Protein AF-A0A853Q2Q0-F1 (afdb_monomer_lite)

Sequence (101 aa):
MPYFLCDQYQNDKFYYIMLVFGLKHSKNLFYRKEDGKSFFFEKTTEDIHFEPLAFNEDFLTCIVFNEDFPNYEKVLPPEEYKKLEERLEDDNPCLIKFYFK

Radius of gyration: 14.56 Å; chains: 1; bounding box: 38×24×38 Å

Foldseek 3Di:
DQWDWDDWDDDPFKTWTWIGGPVPAIWIWIAGPVVRDIDIGRAPPLRDGFAFDDDDDWWTKGWDDLVCLVSCCVPDDPVVSVVSVPDDPPDDTDIDTDTDD

pLDDT: mean 92.66, std 4.6, range [61.72, 97.25]

Organism: Bacteroides fragilis (NCBI:txid817)

Secondary structure (DSSP, 8-state):
--EEEEEEEE-SSEEEEEEEETTTEEEEEEEETTTTEEEEESS-TT-PPPEEEEE-SSEEEEEE-GGGGGGGTTTS-HHHHHHHHT--TTSPPEEEEEE--

Structure (mmCIF, N/CA/C/O backbone):
data_AF-A0A853Q2Q0-F1
#
_entry.id   AF-A0A853Q2Q0-F1
#
loop_
_atom_site.group_PDB
_atom_site.id
_atom_site.type_symbol
_atom_site.labe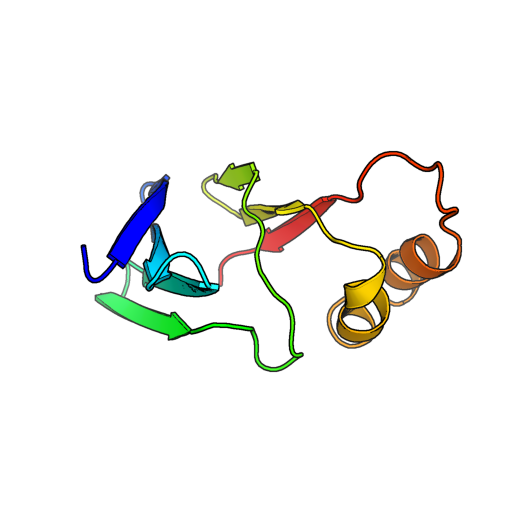l_atom_id
_atom_site.label_alt_id
_atom_site.label_comp_id
_atom_site.label_asym_id
_atom_site.label_entity_id
_atom_site.label_seq_id
_atom_site.pdbx_PDB_ins_code
_atom_site.Cartn_x
_atom_site.Cartn_y
_atom_site.Cartn_z
_atom_site.occupancy
_atom_site.B_iso_or_equiv
_atom_site.auth_seq_id
_atom_site.auth_comp_id
_atom_site.auth_asym_id
_atom_site.auth_atom_id
_atom_site.pdbx_PDB_model_num
ATOM 1 N N . MET A 1 1 ? -19.546 13.791 -11.330 1.00 61.72 1 MET A N 1
ATOM 2 C CA . MET A 1 1 ? -19.380 13.059 -10.058 1.00 61.72 1 MET A CA 1
ATOM 3 C C . MET A 1 1 ? -18.081 13.540 -9.422 1.00 61.72 1 MET A C 1
ATOM 5 O O . MET A 1 1 ? -17.081 13.514 -10.128 1.00 61.72 1 MET A O 1
ATOM 9 N N . PRO A 1 2 ? -18.085 14.083 -8.193 1.00 83.06 2 PRO A N 1
ATOM 10 C CA . PRO A 1 2 ? -16.893 14.713 -7.611 1.00 83.06 2 PRO A CA 1
ATOM 11 C C . PRO A 1 2 ? -15.777 13.702 -7.289 1.00 83.06 2 PRO A C 1
ATOM 13 O O . PRO A 1 2 ? -14.603 14.043 -7.397 1.00 83.06 2 PRO A O 1
ATOM 16 N N . TYR A 1 3 ? -16.140 12.457 -6.971 1.00 87.19 3 TYR A N 1
ATOM 17 C CA . TYR A 1 3 ? -15.233 11.324 -6.791 1.00 87.19 3 TYR A CA 1
ATOM 18 C C . TYR A 1 3 ? -15.982 9.995 -6.965 1.00 87.19 3 TYR A C 1
ATOM 20 O O . TYR A 1 3 ? -17.217 9.991 -6.968 1.00 87.19 3 TYR A O 1
ATOM 28 N N . PHE A 1 4 ? -15.251 8.886 -7.086 1.00 90.81 4 PHE A N 1
ATOM 29 C CA . PHE A 1 4 ? -15.775 7.523 -6.947 1.00 90.81 4 PHE A CA 1
ATOM 30 C C . PHE A 1 4 ? -14.907 6.666 -6.033 1.00 90.81 4 PHE A C 1
ATOM 32 O O . PHE A 1 4 ? -13.732 6.951 -5.814 1.00 90.81 4 PHE A O 1
ATOM 39 N N . LEU A 1 5 ? -15.531 5.618 -5.506 1.00 92.69 5 LEU A N 1
ATOM 40 C CA . LEU A 1 5 ? -14.912 4.561 -4.720 1.00 92.69 5 LEU A CA 1
ATOM 41 C C . LEU A 1 5 ? -14.365 3.520 -5.713 1.00 92.69 5 LEU A C 1
ATOM 4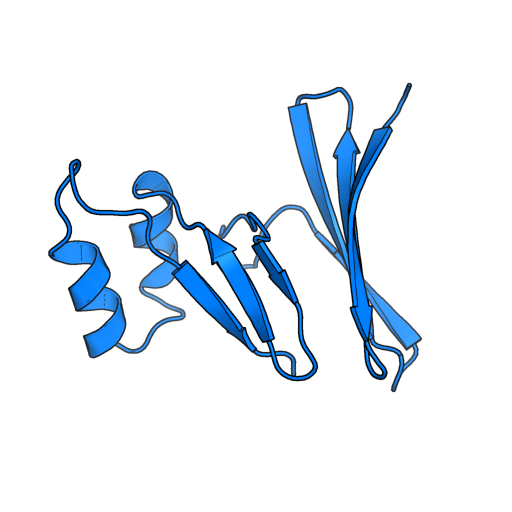3 O O . LEU A 1 5 ? -15.146 3.015 -6.521 1.00 92.69 5 LEU A O 1
ATOM 47 N N . CYS A 1 6 ? -13.061 3.242 -5.695 1.00 90.56 6 CYS A N 1
ATOM 48 C CA . CYS A 1 6 ? -12.431 2.232 -6.552 1.00 90.56 6 CYS A CA 1
ATOM 49 C C . CYS A 1 6 ? -12.206 0.952 -5.740 1.00 90.56 6 CYS A C 1
ATOM 51 O O . CYS A 1 6 ? -13.164 0.249 -5.412 1.00 90.56 6 CYS A O 1
ATOM 53 N N . ASP A 1 7 ? -10.963 0.691 -5.354 1.00 91.25 7 ASP A N 1
ATOM 54 C CA . ASP A 1 7 ? -10.587 -0.444 -4.532 1.00 91.25 7 ASP A CA 1
ATOM 55 C C . ASP A 1 7 ? -11.087 -0.286 -3.104 1.00 91.25 7 ASP A C 1
ATOM 57 O O . ASP A 1 7 ? -10.884 0.744 -2.459 1.00 91.25 7 ASP A O 1
ATOM 61 N N . GLN A 1 8 ? -11.769 -1.321 -2.624 1.00 95.19 8 GLN A N 1
ATOM 62 C CA . GLN A 1 8 ? -12.415 -1.358 -1.321 1.00 95.19 8 GLN A CA 1
ATOM 63 C C . GLN A 1 8 ? -12.080 -2.676 -0.642 1.00 95.19 8 GLN A C 1
ATOM 65 O O . GLN A 1 8 ? -12.467 -3.742 -1.121 1.00 95.19 8 GLN A O 1
ATOM 70 N N . TYR A 1 9 ? -11.403 -2.592 0.499 1.00 95.00 9 TYR A N 1
ATOM 71 C CA . TYR A 1 9 ? -11.029 -3.758 1.285 1.00 95.00 9 TYR A CA 1
ATOM 72 C C . TYR A 1 9 ? -11.398 -3.575 2.751 1.00 95.00 9 TYR A C 1
ATOM 74 O O . TYR A 1 9 ? -11.386 -2.471 3.299 1.00 95.00 9 TYR A O 1
ATOM 82 N N . GLN A 1 10 ? -11.725 -4.686 3.400 1.00 95.12 10 GLN A N 1
ATOM 83 C CA . GLN A 1 10 ? -11.971 -4.722 4.831 1.00 95.12 10 GLN A CA 1
ATOM 84 C C . GLN A 1 10 ? -11.551 -6.062 5.411 1.00 95.12 10 GLN A C 1
ATOM 86 O O . GLN A 1 10 ? -11.641 -7.089 4.739 1.00 95.12 10 GLN A O 1
ATOM 91 N N . ASN A 1 11 ? -11.133 -6.036 6.667 1.00 93.88 11 ASN A N 1
ATOM 92 C CA . ASN A 1 11 ? -10.825 -7.222 7.456 1.00 93.88 11 ASN A CA 1
ATOM 93 C C . ASN A 1 11 ? -11.237 -6.965 8.922 1.00 93.88 11 ASN A C 1
ATOM 95 O O . ASN A 1 11 ? -11.880 -5.944 9.195 1.00 93.88 11 ASN A O 1
ATOM 99 N N . ASP A 1 12 ? -10.891 -7.824 9.879 1.00 94.50 12 ASP A N 1
ATOM 100 C CA . ASP A 1 12 ? -11.324 -7.630 11.276 1.00 94.50 12 ASP A CA 1
ATOM 101 C C . ASP A 1 12 ? -10.685 -6.409 11.964 1.00 94.50 12 ASP A C 1
ATOM 103 O O . ASP A 1 12 ? -11.232 -5.885 12.938 1.00 94.50 12 ASP A O 1
ATOM 107 N N . LYS A 1 13 ? -9.576 -5.894 11.424 1.00 94.88 13 LYS A N 1
ATOM 108 C CA . LYS A 1 13 ? -8.749 -4.827 12.012 1.00 94.88 13 LYS A CA 1
ATOM 109 C C . LYS A 1 13 ? -8.803 -3.489 11.264 1.00 94.88 13 LYS A C 1
ATOM 111 O O . LYS A 1 13 ? -8.563 -2.445 11.872 1.00 94.88 13 LYS A O 1
ATOM 116 N N . PHE A 1 14 ? -9.139 -3.482 9.977 1.00 95.88 14 PHE A N 1
ATOM 117 C CA . PHE A 1 14 ? -8.946 -2.339 9.084 1.00 95.88 14 PHE A CA 1
ATOM 118 C C . PHE A 1 14 ? -10.072 -2.181 8.053 1.00 95.88 14 PHE A C 1
ATOM 120 O O . PHE A 1 14 ? -10.698 -3.155 7.628 1.00 95.88 14 PHE A O 1
ATOM 127 N N . TYR A 1 15 ? -10.295 -0.936 7.624 1.00 96.06 15 TYR A N 1
ATOM 128 C CA . TYR A 1 15 ? -10.966 -0.607 6.363 1.00 96.06 15 TYR A CA 1
ATOM 129 C C . TYR A 1 15 ? -9.988 0.155 5.472 1.00 96.06 15 TYR A C 1
ATOM 131 O O . TYR A 1 15 ? -9.303 1.062 5.941 1.00 96.06 15 TYR A O 1
ATOM 139 N N . TYR A 1 16 ? -9.952 -0.172 4.189 1.00 96.19 16 TYR A N 1
ATOM 140 C CA . TYR A 1 16 ? -9.204 0.575 3.188 1.00 96.19 16 TYR A CA 1
ATOM 141 C C . TYR A 1 16 ? -10.113 0.916 2.013 1.00 96.19 16 TYR A C 1
ATOM 143 O O . TYR A 1 16 ? -10.890 0.075 1.552 1.00 96.19 16 TYR A O 1
ATOM 151 N N . ILE A 1 17 ? -9.981 2.138 1.506 1.00 96.06 17 ILE A N 1
ATOM 152 C CA . ILE A 1 17 ? -10.647 2.562 0.284 1.00 96.06 17 ILE A CA 1
ATOM 153 C C . ILE A 1 17 ? -9.791 3.535 -0.520 1.00 96.06 17 ILE A C 1
ATOM 155 O O . ILE A 1 17 ? -9.238 4.491 0.029 1.00 96.06 17 ILE A O 1
ATOM 159 N N . MET A 1 18 ? -9.728 3.315 -1.832 1.00 95.50 18 MET A N 1
ATOM 160 C CA . MET A 1 18 ? -9.180 4.279 -2.777 1.00 95.50 18 MET A CA 1
ATOM 161 C C . MET A 1 18 ? -10.301 5.152 -3.347 1.00 95.50 18 MET A C 1
ATOM 163 O O . MET A 1 18 ? -11.276 4.663 -3.924 1.00 95.50 18 MET A O 1
ATOM 167 N N . LEU A 1 19 ? -10.153 6.465 -3.195 1.00 94.75 19 LEU A N 1
ATOM 168 C CA . LEU A 1 19 ? -11.046 7.480 -3.741 1.00 94.75 19 LEU A CA 1
ATOM 169 C C . LEU A 1 19 ? -10.405 8.125 -4.961 1.00 94.75 19 LEU A C 1
ATOM 171 O O . LEU A 1 19 ? -9.360 8.756 -4.834 1.00 94.75 19 LEU A O 1
ATOM 175 N N . VAL A 1 20 ? -11.050 8.042 -6.120 1.00 93.12 20 VAL A N 1
ATOM 176 C CA . VAL A 1 20 ? -10.574 8.698 -7.342 1.00 93.12 20 VAL A CA 1
ATOM 177 C C . VAL A 1 20 ? -11.380 9.966 -7.590 1.00 93.12 20 VAL A C 1
ATOM 179 O O . VAL A 1 20 ? -12.601 9.929 -7.755 1.00 93.12 20 VAL A O 1
ATOM 182 N N . PHE A 1 21 ? -10.692 11.102 -7.642 1.00 91.56 21 PHE A N 1
ATOM 183 C CA . PHE A 1 21 ? -11.269 12.431 -7.814 1.00 91.56 21 PHE A CA 1
ATOM 184 C C . PHE A 1 21 ? -11.060 12.924 -9.245 1.00 91.56 21 PHE A C 1
ATOM 186 O O . PHE A 1 21 ? -9.941 12.961 -9.764 1.00 91.56 21 PHE A O 1
ATOM 193 N N . GLY A 1 22 ? -12.160 13.306 -9.901 1.00 88.38 22 GLY A N 1
ATOM 194 C CA . GLY A 1 22 ? -12.132 13.877 -11.251 1.00 88.38 22 GLY A CA 1
ATOM 195 C C . GLY A 1 22 ? -11.420 13.026 -12.312 1.00 88.38 22 GLY A C 1
ATOM 196 O O . GLY A 1 22 ? -10.960 13.599 -13.294 1.00 88.38 22 GLY A O 1
ATOM 197 N N . LEU A 1 23 ? -11.306 11.703 -12.104 1.00 80.44 23 LEU A N 1
ATOM 198 C CA . LEU A 1 23 ? -10.550 10.763 -12.952 1.00 80.44 23 LEU A CA 1
ATOM 199 C C . LEU A 1 23 ? -9.055 11.118 -13.108 1.00 80.44 23 LEU A C 1
ATOM 201 O O . LEU A 1 23 ? -8.444 10.745 -14.103 1.00 80.44 23 LEU A O 1
ATOM 205 N N . LYS A 1 24 ? -8.477 11.877 -12.166 1.00 83.25 24 LYS A N 1
ATOM 206 C CA . LYS A 1 24 ? -7.097 12.387 -12.275 1.00 83.25 24 LYS A CA 1
ATOM 207 C C . LYS A 1 24 ? -6.190 12.002 -11.120 1.00 83.25 24 LYS A C 1
ATOM 209 O O . LYS A 1 24 ? -5.026 11.727 -11.356 1.00 83.25 24 LYS A O 1
ATOM 214 N N . HIS A 1 25 ? -6.694 12.064 -9.893 1.00 87.31 25 HIS A N 1
ATOM 215 C CA . HIS A 1 25 ? -5.895 11.799 -8.700 1.00 87.31 25 HIS A CA 1
ATOM 216 C C . HIS A 1 25 ? -6.656 10.872 -7.761 1.00 87.31 25 HIS A C 1
ATOM 218 O O . HIS A 1 25 ? -7.867 11.023 -7.563 1.00 87.31 25 HIS A O 1
ATOM 224 N N . SER A 1 26 ? -5.939 9.909 -7.198 1.00 92.12 26 SER A N 1
ATOM 225 C CA . SER A 1 26 ? -6.426 8.943 -6.221 1.00 92.12 26 SER A CA 1
ATOM 226 C C . SER A 1 26 ? -5.935 9.322 -4.826 1.00 92.12 26 SER A C 1
ATOM 228 O O . SER A 1 26 ? -4.819 9.795 -4.637 1.00 92.12 26 SER A O 1
ATOM 230 N N . LYS A 1 27 ? -6.788 9.136 -3.820 1.00 95.06 27 LYS A N 1
ATOM 231 C CA . LYS A 1 27 ? -6.417 9.254 -2.410 1.00 95.06 27 LYS A CA 1
ATOM 232 C C . LYS A 1 27 ? -6.819 7.999 -1.666 1.00 95.06 27 LYS A C 1
ATOM 234 O O . LYS A 1 27 ? -7.921 7.486 -1.838 1.00 95.06 27 LYS A O 1
ATOM 239 N N . ASN A 1 28 ? -5.929 7.556 -0.802 1.00 95.38 28 ASN A N 1
ATOM 240 C CA . ASN A 1 28 ? -6.105 6.440 0.099 1.00 95.38 28 ASN A CA 1
ATOM 241 C C . ASN A 1 28 ? -6.796 6.929 1.371 1.00 95.38 28 ASN A C 1
ATOM 243 O O . ASN A 1 28 ? -6.364 7.912 1.978 1.00 95.38 28 ASN A O 1
ATOM 247 N N . LEU A 1 29 ? -7.842 6.229 1.794 1.00 95.88 29 LEU A N 1
ATOM 248 C CA . LEU A 1 29 ? -8.393 6.322 3.138 1.00 95.88 29 LEU A CA 1
ATOM 249 C C . LEU A 1 29 ? -8.201 4.968 3.819 1.00 95.88 29 LEU A C 1
ATOM 251 O O . LEU A 1 29 ? -8.818 3.975 3.441 1.00 95.88 29 LEU A O 1
ATOM 255 N N . PHE A 1 30 ? -7.341 4.947 4.830 1.00 95.50 30 PHE A N 1
ATOM 256 C CA . PHE A 1 30 ? -7.057 3.773 5.645 1.00 95.50 30 PHE A CA 1
ATOM 257 C C . PHE A 1 30 ? -7.557 4.012 7.068 1.00 95.50 30 PHE A C 1
ATOM 259 O O . PHE A 1 30 ? -7.172 4.985 7.714 1.00 95.50 30 PHE A O 1
ATOM 266 N N . TYR A 1 31 ? -8.424 3.139 7.561 1.00 96.31 31 TYR A N 1
ATOM 267 C CA . TYR A 1 31 ? -9.014 3.213 8.891 1.00 96.31 31 TYR A CA 1
ATOM 268 C C . TYR A 1 31 ? -8.582 2.011 9.718 1.00 96.31 31 TYR A C 1
ATOM 270 O O . TYR A 1 31 ? -8.798 0.868 9.312 1.00 96.31 31 TYR A O 1
ATOM 278 N N . ARG A 1 32 ? -8.028 2.267 10.903 1.00 95.62 32 ARG A N 1
ATOM 279 C CA . ARG A 1 32 ? -7.688 1.240 11.888 1.00 95.62 32 ARG A CA 1
ATOM 280 C C . ARG A 1 32 ? -8.789 1.163 12.938 1.00 95.62 32 ARG A C 1
ATOM 282 O O . ARG A 1 32 ? -9.075 2.141 13.625 1.00 95.62 32 ARG A O 1
ATOM 289 N N . LYS A 1 33 ? -9.405 -0.013 13.061 1.00 95.88 33 LYS A N 1
ATOM 290 C CA . LYS A 1 33 ? -10.553 -0.250 13.948 1.00 95.88 33 LYS A CA 1
ATOM 291 C C . LYS A 1 33 ? -10.159 -0.232 15.422 1.00 95.88 33 LYS A C 1
ATOM 293 O O . LYS A 1 33 ? -10.937 0.248 16.235 1.00 95.88 33 LYS A O 1
ATOM 298 N N . GLU A 1 34 ? -8.959 -0.718 15.746 1.00 95.25 34 GLU A N 1
ATOM 299 C CA . GLU A 1 34 ? -8.463 -0.844 17.124 1.00 95.25 34 GLU A CA 1
ATOM 300 C C . GLU A 1 34 ? -8.510 0.481 17.898 1.00 95.25 34 GLU A C 1
ATOM 302 O O . GLU A 1 34 ? -8.993 0.520 19.026 1.00 95.25 34 GLU A O 1
ATOM 307 N N . ASP A 1 35 ? -8.041 1.571 17.286 1.00 96.50 35 ASP A N 1
ATOM 308 C CA . ASP A 1 35 ? -7.987 2.896 17.911 1.00 96.50 35 ASP A CA 1
ATOM 309 C C . ASP A 1 35 ? -8.868 3.943 17.213 1.00 96.50 35 ASP A C 1
ATOM 311 O O . ASP A 1 35 ? -8.824 5.126 17.554 1.00 96.50 35 ASP A O 1
ATOM 315 N N . GLY A 1 36 ? -9.667 3.517 16.232 1.00 96.81 36 GLY A N 1
ATOM 316 C CA . GLY A 1 36 ? -10.589 4.365 15.481 1.00 96.81 36 GLY A CA 1
ATOM 317 C C . GLY A 1 36 ? -9.919 5.450 14.632 1.00 96.81 36 GLY A C 1
ATOM 318 O O . GLY A 1 36 ? -10.590 6.411 14.242 1.00 96.81 36 GLY A O 1
ATOM 319 N N . LYS A 1 37 ? -8.612 5.350 14.355 1.00 97.25 37 LYS A N 1
ATOM 320 C CA . LYS A 1 37 ? -7.883 6.371 13.589 1.00 97.25 37 LYS A CA 1
ATOM 321 C C . LYS A 1 37 ? -8.056 6.194 12.087 1.00 97.25 37 LYS A C 1
ATOM 323 O O . LYS A 1 37 ? -8.054 5.082 11.566 1.00 97.25 37 LYS A O 1
ATOM 328 N N . SER A 1 38 ? -8.147 7.328 11.394 1.00 96.94 38 SER A N 1
ATOM 329 C CA . SER A 1 38 ? -8.180 7.406 9.932 1.00 96.94 38 SER A CA 1
ATOM 330 C C . SER A 1 38 ? -6.932 8.102 9.405 1.00 96.94 38 SER A C 1
ATOM 332 O O . SER A 1 38 ? -6.521 9.132 9.939 1.00 96.94 38 SER A O 1
ATOM 334 N N . PHE A 1 39 ? -6.385 7.576 8.318 1.00 95.44 39 PHE A N 1
ATOM 335 C CA . PHE A 1 39 ? -5.280 8.148 7.565 1.00 95.44 39 PHE A CA 1
ATOM 336 C C . PHE A 1 39 ? -5.778 8.439 6.154 1.00 95.44 39 PHE A C 1
ATOM 338 O O . PHE A 1 39 ? -6.235 7.532 5.462 1.00 95.44 39 PHE A O 1
ATOM 345 N N . PHE A 1 40 ? -5.712 9.705 5.744 1.00 95.81 40 PHE A N 1
ATOM 346 C CA . PHE A 1 40 ? -6.142 10.151 4.423 1.00 95.81 40 PHE A CA 1
ATOM 347 C C . PHE A 1 40 ? -4.970 10.785 3.683 1.00 95.81 40 PHE A C 1
ATOM 349 O O . PHE A 1 40 ? -4.478 11.835 4.100 1.00 95.81 40 PHE A O 1
ATOM 356 N N . PHE A 1 41 ? -4.500 10.139 2.620 1.00 95.31 41 PHE A N 1
ATOM 357 C CA . PHE A 1 41 ? -3.247 10.507 1.962 1.00 95.31 41 PHE A CA 1
ATOM 358 C C . PHE A 1 41 ? -3.238 10.116 0.485 1.00 95.31 41 PHE A C 1
ATOM 360 O O . PHE A 1 41 ? -3.891 9.166 0.071 1.00 95.31 41 PHE A O 1
ATOM 367 N N . GLU A 1 42 ? -2.490 10.855 -0.326 1.00 93.94 42 GLU A N 1
ATOM 368 C CA . GLU A 1 42 ? -2.291 10.544 -1.748 1.00 93.94 42 GLU A CA 1
ATOM 369 C C . GLU A 1 42 ? -1.109 9.588 -1.948 1.00 93.94 42 GLU A C 1
ATOM 371 O O . GLU A 1 42 ? -1.230 8.580 -2.639 1.00 93.94 42 GLU A O 1
ATOM 376 N N . LYS A 1 43 ? -0.000 9.867 -1.257 1.00 93.56 43 LYS A N 1
ATOM 377 C CA . LYS A 1 43 ? 1.232 9.076 -1.254 1.00 93.56 43 LYS A CA 1
ATOM 378 C C . LYS A 1 43 ? 1.780 8.933 0.164 1.00 93.56 43 LYS A C 1
ATOM 380 O O . LYS A 1 43 ? 1.371 9.682 1.059 1.00 93.56 43 LYS A O 1
ATOM 385 N N . THR A 1 44 ? 2.685 7.981 0.374 1.00 92.25 44 THR A N 1
ATOM 386 C CA . THR A 1 44 ? 3.425 7.870 1.642 1.00 92.25 44 THR A CA 1
ATOM 387 C C . THR A 1 44 ? 4.419 9.026 1.812 1.00 92.25 44 THR A C 1
ATOM 389 O O . THR A 1 44 ? 4.611 9.848 0.914 1.00 92.25 44 THR A O 1
ATOM 392 N N . THR A 1 45 ? 5.078 9.096 2.972 1.00 93.38 45 THR A N 1
ATOM 393 C CA . THR A 1 45 ? 6.158 10.061 3.237 1.00 93.38 45 THR A CA 1
ATOM 394 C C . THR A 1 45 ? 7.368 9.891 2.316 1.00 93.38 45 THR A C 1
ATOM 396 O O . THR A 1 45 ? 8.159 10.819 2.168 1.00 93.38 45 THR A O 1
ATOM 399 N N . GLU A 1 46 ? 7.490 8.734 1.675 1.00 94.31 46 GLU A N 1
ATOM 400 C CA . GLU A 1 46 ? 8.541 8.368 0.727 1.00 94.31 46 GLU A CA 1
ATOM 401 C C . GLU A 1 46 ? 8.095 8.529 -0.733 1.00 94.31 46 GLU A C 1
ATOM 403 O O . GLU A 1 46 ? 8.764 8.029 -1.622 1.00 94.31 46 GLU A O 1
ATOM 408 N N . ASP A 1 47 ? 6.987 9.236 -0.984 1.00 93.75 47 ASP A N 1
ATOM 409 C CA . ASP A 1 47 ? 6.434 9.499 -2.323 1.00 93.75 47 ASP A CA 1
ATOM 410 C C . ASP A 1 47 ? 5.908 8.248 -3.059 1.00 93.75 47 ASP A C 1
ATOM 412 O O . ASP A 1 47 ? 5.714 8.259 -4.274 1.00 93.75 47 ASP A O 1
ATOM 416 N N . ILE A 1 48 ? 5.590 7.180 -2.319 1.00 92.19 48 ILE A N 1
ATOM 417 C CA . ILE A 1 48 ? 5.054 5.933 -2.881 1.00 9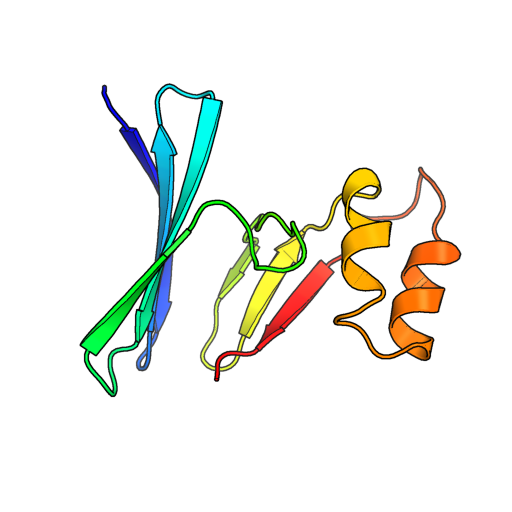2.19 48 ILE A CA 1
ATOM 418 C C . ILE A 1 48 ? 3.543 6.047 -3.119 1.00 92.19 48 ILE A C 1
ATOM 420 O O . ILE A 1 48 ? 2.785 6.374 -2.196 1.00 92.19 48 ILE A O 1
ATOM 424 N N . HIS A 1 49 ? 3.107 5.724 -4.340 1.00 91.44 49 HIS A N 1
ATOM 425 C CA . HIS A 1 49 ? 1.700 5.520 -4.678 1.00 91.44 49 HIS A CA 1
ATOM 426 C C . HIS A 1 49 ? 1.272 4.063 -4.454 1.00 91.44 49 HIS A C 1
ATOM 428 O O . HIS A 1 49 ? 2.073 3.141 -4.599 1.00 91.44 49 HIS A O 1
ATOM 434 N N . PHE A 1 50 ? 0.010 3.843 -4.081 1.00 91.94 50 PHE A N 1
ATOM 435 C CA . PHE A 1 50 ? -0.527 2.497 -3.882 1.00 91.94 50 PHE A CA 1
ATOM 436 C C . PHE A 1 50 ? -1.396 2.110 -5.067 1.00 91.94 50 PHE A C 1
ATOM 438 O O . PHE A 1 50 ? -2.375 2.794 -5.337 1.00 91.94 50 PHE A O 1
ATOM 445 N N . GLU A 1 51 ? -1.080 0.969 -5.680 1.00 92.56 51 GLU A N 1
ATOM 446 C CA . GLU A 1 51 ? -1.980 0.253 -6.588 1.00 92.56 51 GLU A CA 1
ATOM 447 C C . GLU A 1 51 ? -2.368 -1.102 -5.989 1.00 92.56 51 GLU A C 1
ATOM 449 O O . GLU A 1 51 ? -1.679 -2.105 -6.210 1.00 92.56 51 GLU A O 1
ATOM 454 N N . PRO A 1 52 ? -3.423 -1.140 -5.158 1.00 93.50 52 PRO A N 1
ATOM 455 C CA . PRO A 1 52 ? -3.841 -2.333 -4.438 1.00 93.50 52 PRO A CA 1
ATOM 456 C C . PRO A 1 52 ? -4.262 -3.471 -5.369 1.00 93.50 52 PRO A C 1
ATOM 458 O O . PRO A 1 52 ? -5.063 -3.280 -6.277 1.00 93.50 52 PRO A O 1
ATOM 461 N N . LEU A 1 53 ? -3.815 -4.688 -5.070 1.00 93.88 53 LEU A N 1
ATOM 462 C CA . LEU A 1 53 ? -4.257 -5.904 -5.762 1.00 93.88 53 LEU A CA 1
ATOM 463 C C . LEU A 1 53 ? -4.958 -6.892 -4.825 1.00 93.88 53 LEU A C 1
ATOM 465 O O . LEU A 1 53 ? -5.877 -7.602 -5.227 1.00 93.88 53 LEU A O 1
ATOM 469 N N . ALA A 1 54 ? -4.498 -6.979 -3.576 1.00 93.12 54 ALA A N 1
ATOM 470 C CA . ALA A 1 54 ? -5.055 -7.890 -2.585 1.00 93.12 54 ALA A CA 1
ATOM 471 C C . ALA A 1 54 ? -4.831 -7.368 -1.167 1.00 93.12 54 ALA A C 1
ATOM 473 O O . ALA A 1 54 ? -3.810 -6.747 -0.876 1.00 93.12 54 ALA A O 1
ATOM 474 N N . PHE A 1 55 ? -5.753 -7.686 -0.265 1.00 93.94 55 PHE A N 1
ATOM 475 C CA . PHE A 1 55 ? -5.747 -7.232 1.122 1.00 93.94 55 PHE A CA 1
ATOM 476 C C . PHE A 1 55 ? -6.106 -8.398 2.046 1.00 93.94 55 PHE A C 1
ATOM 478 O O . PHE A 1 55 ? -7.072 -9.114 1.782 1.00 93.94 55 PHE A O 1
ATOM 485 N N . ASN A 1 56 ? -5.336 -8.606 3.114 1.00 91.88 56 ASN A N 1
ATOM 486 C CA . ASN A 1 56 ? -5.607 -9.639 4.122 1.00 91.88 56 ASN A CA 1
ATOM 487 C C . ASN A 1 56 ? -5.430 -9.085 5.545 1.00 91.88 56 ASN A C 1
ATOM 489 O O . ASN A 1 56 ? -5.447 -7.877 5.726 1.00 91.88 56 ASN A O 1
ATOM 493 N N . GLU A 1 57 ? -5.317 -9.942 6.561 1.00 90.00 57 GLU A N 1
ATOM 494 C CA . GLU A 1 57 ? -5.193 -9.535 7.973 1.00 90.00 57 GLU A CA 1
ATOM 495 C C . GLU A 1 57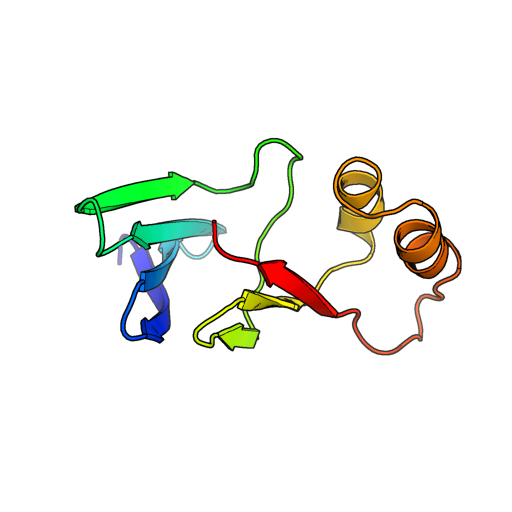 ? -3.872 -8.842 8.340 1.00 90.00 57 GLU A C 1
ATOM 497 O O . GLU A 1 57 ? -3.819 -8.113 9.336 1.00 90.00 57 GLU A O 1
ATOM 502 N N . ASP A 1 58 ? -2.824 -9.049 7.544 1.00 92.62 58 ASP A N 1
ATOM 503 C CA . ASP A 1 58 ? -1.452 -8.678 7.890 1.00 92.62 58 ASP A CA 1
ATOM 504 C C . ASP A 1 58 ? -0.860 -7.636 6.934 1.00 92.62 58 ASP A C 1
ATOM 506 O O . ASP A 1 58 ? -0.027 -6.826 7.347 1.00 92.62 58 ASP A O 1
ATOM 510 N N . PHE A 1 59 ? -1.260 -7.648 5.658 1.00 94.56 59 PHE A N 1
ATOM 511 C CA . PHE A 1 59 ? -0.706 -6.757 4.643 1.00 94.56 59 PHE A CA 1
ATOM 512 C C . PHE A 1 59 ? -1.661 -6.429 3.489 1.00 94.56 59 PHE A C 1
ATOM 514 O O . PHE A 1 59 ? -2.568 -7.190 3.135 1.00 94.56 59 PHE A O 1
ATOM 521 N N . LEU A 1 60 ? -1.368 -5.299 2.845 1.00 94.62 60 LEU A N 1
ATOM 522 C CA . LEU A 1 60 ? -1.848 -4.926 1.520 1.00 94.62 60 LEU A CA 1
ATOM 523 C C . LEU A 1 60 ? -0.775 -5.287 0.483 1.00 94.62 60 LEU A C 1
ATOM 525 O O . LEU A 1 60 ? 0.392 -4.949 0.650 1.00 94.62 60 LEU A O 1
ATOM 529 N N . THR A 1 61 ? -1.153 -5.984 -0.582 1.00 95.56 61 THR A N 1
ATOM 530 C CA . THR A 1 61 ? -0.273 -6.250 -1.729 1.00 95.56 61 THR A CA 1
ATOM 531 C C . THR A 1 61 ? -0.562 -5.223 -2.805 1.00 95.56 61 THR A C 1
ATOM 533 O O . THR A 1 61 ? -1.714 -5.125 -3.232 1.00 95.56 61 THR A O 1
ATOM 536 N N . CYS A 1 62 ? 0.464 -4.510 -3.262 1.00 95.19 62 CYS A N 1
ATOM 537 C CA . CYS A 1 62 ? 0.344 -3.536 -4.342 1.00 95.19 62 CYS A CA 1
ATOM 538 C C . CYS A 1 62 ? 1.204 -3.926 -5.541 1.00 95.19 62 CYS A C 1
ATOM 540 O O . CYS A 1 62 ? 2.289 -4.489 -5.368 1.00 95.19 62 CYS A O 1
ATOM 542 N N . ILE A 1 63 ? 0.730 -3.580 -6.736 1.00 94.12 63 ILE A N 1
ATOM 543 C CA . ILE A 1 63 ? 1.566 -3.503 -7.935 1.00 94.12 63 ILE A CA 1
ATOM 544 C C . ILE A 1 63 ? 2.482 -2.289 -7.801 1.00 94.12 63 ILE A C 1
ATOM 546 O O . ILE A 1 63 ? 2.088 -1.260 -7.250 1.00 94.12 63 ILE A O 1
ATOM 550 N N . VAL A 1 64 ? 3.711 -2.427 -8.287 1.00 92.00 64 VAL A N 1
ATOM 551 C CA . VAL A 1 64 ? 4.708 -1.360 -8.270 1.00 92.00 64 VAL A CA 1
ATOM 552 C C . VAL A 1 64 ? 5.199 -1.099 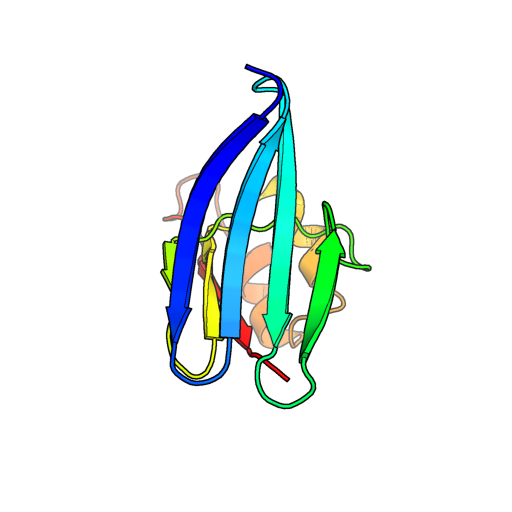-9.681 1.00 92.00 64 VAL A C 1
ATOM 554 O O . VAL A 1 64 ? 5.597 -2.029 -10.387 1.00 92.00 64 VAL A O 1
ATOM 557 N N . PHE A 1 65 ? 5.181 0.171 -10.075 1.00 88.69 65 PHE A N 1
ATOM 558 C CA . PHE A 1 65 ? 5.702 0.614 -11.359 1.00 88.69 65 PHE A CA 1
ATOM 559 C C . PHE A 1 65 ? 7.196 0.917 -11.264 1.00 88.69 65 PHE A C 1
ATOM 561 O O . PHE A 1 65 ? 7.678 1.407 -10.243 1.00 88.69 65 PHE A O 1
ATOM 568 N N . ASN A 1 66 ? 7.923 0.657 -12.352 1.00 89.44 66 ASN A N 1
ATOM 569 C CA . ASN A 1 66 ? 9.373 0.856 -12.412 1.00 89.44 66 ASN A CA 1
ATOM 570 C C . ASN A 1 66 ? 9.777 2.310 -12.100 1.00 89.44 66 ASN A C 1
ATOM 572 O O . ASN A 1 66 ? 10.818 2.543 -11.493 1.00 89.44 66 ASN A O 1
ATOM 576 N N . GLU A 1 67 ? 8.935 3.282 -12.468 1.00 89.00 67 GLU A N 1
ATOM 577 C CA . GLU A 1 67 ? 9.133 4.713 -12.188 1.00 89.00 67 GLU A CA 1
ATOM 578 C C . GLU A 1 67 ? 9.209 5.021 -10.684 1.00 89.00 67 GLU A C 1
ATOM 580 O O . GLU A 1 67 ? 9.922 5.939 -10.280 1.00 89.00 67 GLU A O 1
ATOM 585 N N . ASP A 1 68 ? 8.533 4.222 -9.855 1.00 90.31 68 ASP A N 1
ATOM 586 C CA . ASP A 1 68 ? 8.500 4.396 -8.405 1.00 90.31 68 ASP A CA 1
ATOM 587 C C . ASP A 1 68 ? 9.634 3.651 -7.689 1.00 90.31 68 ASP A C 1
ATOM 589 O O . ASP A 1 68 ? 9.797 3.832 -6.484 1.00 90.31 68 ASP A O 1
ATOM 593 N N . PHE A 1 69 ? 10.436 2.824 -8.375 1.00 92.62 69 PHE A N 1
ATOM 594 C CA . PHE A 1 69 ? 11.491 2.028 -7.729 1.00 92.62 69 PHE A CA 1
ATOM 595 C C . PHE A 1 69 ? 12.429 2.849 -6.837 1.00 92.62 69 PHE A C 1
ATOM 597 O O . PHE A 1 69 ? 12.612 2.428 -5.695 1.00 92.62 69 PHE A O 1
ATOM 604 N N . PRO A 1 70 ? 12.942 4.030 -7.243 1.00 94.38 70 PRO A N 1
ATOM 605 C CA . PRO A 1 70 ? 13.818 4.832 -6.385 1.00 94.38 70 PRO A CA 1
ATOM 606 C C . PRO A 1 70 ? 13.202 5.197 -5.023 1.00 94.38 70 PRO A C 1
ATOM 608 O O . PRO A 1 70 ? 13.917 5.332 -4.031 1.00 94.38 70 PRO A O 1
ATOM 611 N N . ASN A 1 71 ? 11.872 5.300 -4.937 1.00 94.88 71 ASN A N 1
ATOM 612 C CA . ASN A 1 71 ? 11.169 5.619 -3.692 1.00 94.88 71 ASN A CA 1
ATOM 613 C C . ASN A 1 71 ? 11.250 4.479 -2.661 1.00 94.88 71 ASN A C 1
ATOM 615 O O . ASN A 1 71 ? 11.085 4.704 -1.459 1.00 94.88 71 ASN A O 1
ATOM 619 N N . TYR A 1 72 ? 11.561 3.256 -3.105 1.00 94.94 72 TYR A N 1
ATOM 620 C CA . TYR A 1 72 ? 11.643 2.079 -2.246 1.00 94.94 72 TYR A CA 1
ATOM 621 C C . TYR A 1 72 ? 12.995 1.892 -1.549 1.00 94.94 72 TYR A C 1
ATOM 623 O O . TYR A 1 72 ? 13.071 1.105 -0.602 1.00 94.94 72 TYR A O 1
ATOM 631 N N . GLU A 1 73 ? 14.037 2.633 -1.943 1.00 94.81 73 GLU A N 1
ATOM 632 C CA . GLU A 1 73 ? 15.401 2.506 -1.395 1.00 94.81 73 GLU A CA 1
ATOM 633 C C . GLU A 1 73 ? 15.425 2.641 0.136 1.00 94.81 73 GLU A C 1
ATOM 635 O O . GLU A 1 73 ? 16.142 1.925 0.834 1.00 94.81 73 GLU A O 1
ATOM 640 N N . LYS A 1 74 ? 14.599 3.544 0.678 1.00 90.50 74 LYS A N 1
ATOM 641 C CA . LYS A 1 74 ? 14.561 3.848 2.117 1.00 90.50 74 LYS A CA 1
ATOM 642 C C . LYS A 1 74 ? 13.631 2.946 2.927 1.00 90.50 74 LYS A C 1
ATOM 644 O O . LYS A 1 74 ? 13.695 2.982 4.155 1.00 90.50 74 LYS A O 1
ATOM 649 N N . VAL A 1 75 ? 12.752 2.183 2.275 1.00 92.94 75 VAL A N 1
ATOM 650 C CA . VAL A 1 75 ? 11.717 1.374 2.952 1.00 92.94 75 VAL A CA 1
ATOM 651 C C . VAL A 1 75 ? 11.931 -0.125 2.802 1.00 92.94 75 VAL A C 1
ATOM 653 O O . VAL A 1 75 ? 11.425 -0.889 3.626 1.00 92.94 75 VAL A O 1
ATOM 656 N N . LEU A 1 76 ? 12.683 -0.556 1.790 1.00 94.69 76 LEU A N 1
ATOM 657 C CA . LEU A 1 76 ? 13.046 -1.953 1.606 1.00 94.69 76 LEU A CA 1
ATOM 658 C C . LEU A 1 76 ? 14.403 -2.272 2.242 1.00 94.69 76 LEU A C 1
ATOM 660 O O . LEU A 1 76 ? 15.302 -1.431 2.272 1.00 94.69 76 LEU A O 1
ATOM 664 N N . PRO A 1 77 ? 14.599 -3.517 2.710 1.00 95.50 77 PRO A N 1
ATOM 665 C CA . PRO A 1 77 ? 15.934 -4.026 2.982 1.00 95.50 77 PRO A CA 1
ATOM 666 C C . PRO A 1 77 ? 16.824 -3.914 1.731 1.00 95.50 77 PRO A C 1
ATOM 668 O O . PRO A 1 77 ? 16.328 -4.175 0.633 1.00 95.50 77 PRO A O 1
ATOM 671 N N . PRO A 1 78 ? 18.134 -3.630 1.867 1.00 95.69 78 PRO A N 1
ATOM 672 C CA . PRO A 1 78 ? 19.028 -3.468 0.715 1.00 95.69 78 PRO A CA 1
ATOM 673 C C . PRO A 1 78 ? 19.017 -4.657 -0.254 1.00 95.69 78 PRO A C 1
ATOM 675 O O . PRO A 1 78 ? 19.061 -4.473 -1.465 1.00 95.69 78 PRO A O 1
ATOM 678 N N . GLU A 1 79 ? 18.906 -5.883 0.267 1.00 95.81 79 GLU A N 1
ATOM 679 C CA . GLU A 1 79 ? 18.837 -7.090 -0.566 1.00 95.81 79 GLU A CA 1
ATOM 680 C C . GLU A 1 79 ? 17.539 -7.197 -1.374 1.00 95.81 79 GLU A C 1
ATOM 682 O O . GLU A 1 79 ? 17.554 -7.724 -2.482 1.00 95.81 79 GLU A O 1
ATOM 687 N N . GLU A 1 80 ? 16.420 -6.691 -0.850 1.00 95.50 80 GLU A N 1
ATOM 688 C CA . GLU A 1 80 ? 15.150 -6.648 -1.582 1.00 95.50 80 GLU A CA 1
ATOM 689 C C . GLU A 1 80 ? 15.134 -5.490 -2.581 1.00 95.50 80 GLU A C 1
ATOM 691 O O . GLU A 1 80 ? 14.670 -5.662 -3.704 1.00 95.50 80 GLU A O 1
ATOM 696 N N . TYR A 1 81 ? 15.694 -4.335 -2.207 1.00 96.38 81 TYR A N 1
ATOM 697 C CA . TYR A 1 81 ? 15.811 -3.187 -3.105 1.00 96.38 81 TYR A CA 1
ATOM 698 C C . TYR A 1 81 ? 16.667 -3.507 -4.333 1.00 96.38 81 TYR A C 1
ATOM 700 O O . TYR A 1 81 ? 16.276 -3.201 -5.456 1.00 96.38 81 TYR A O 1
ATOM 708 N N . LYS A 1 82 ? 17.777 -4.228 -4.145 1.00 95.56 82 LYS A N 1
ATOM 709 C CA . LYS A 1 82 ? 18.633 -4.674 -5.247 1.00 95.56 82 LYS A CA 1
ATOM 710 C C . LYS A 1 82 ? 17.873 -5.499 -6.296 1.00 95.56 82 LYS A C 1
ATOM 712 O O . LYS A 1 82 ? 18.145 -5.379 -7.486 1.00 95.56 82 LYS A O 1
ATOM 717 N N . LYS A 1 83 ? 16.869 -6.284 -5.883 1.00 94.38 83 LYS A N 1
ATOM 718 C CA . LYS A 1 83 ? 16.011 -7.030 -6.821 1.00 94.38 83 LYS A CA 1
ATOM 719 C C . LYS A 1 83 ? 15.147 -6.120 -7.684 1.00 94.38 83 LYS A C 1
ATOM 721 O O . LYS A 1 83 ? 14.674 -6.602 -8.703 1.00 94.38 83 LYS A O 1
ATOM 726 N N . LEU A 1 84 ? 14.887 -4.875 -7.274 1.00 94.00 84 LEU A N 1
ATOM 727 C CA . LEU A 1 84 ? 14.215 -3.869 -8.101 1.00 94.00 84 LEU A CA 1
ATOM 728 C C . LEU A 1 84 ? 15.181 -3.259 -9.119 1.00 94.00 84 LEU A C 1
ATOM 730 O O . LEU A 1 84 ? 14.809 -3.091 -10.276 1.00 94.00 84 LEU A O 1
ATOM 734 N N . GLU A 1 85 ? 16.421 -2.981 -8.707 1.00 93.12 85 GLU A N 1
ATOM 735 C CA . GLU A 1 85 ? 17.462 -2.410 -9.577 1.00 93.12 85 GLU A CA 1
ATOM 736 C C . GLU A 1 85 ? 17.872 -3.350 -10.717 1.00 93.12 85 GLU A C 1
ATOM 738 O O . GLU A 1 85 ? 18.232 -2.899 -11.800 1.00 93.12 85 GLU A O 1
ATOM 743 N N . GLU A 1 86 ? 17.813 -4.661 -10.482 1.00 93.81 86 GLU A N 1
ATOM 744 C CA . GLU A 1 86 ? 18.192 -5.685 -11.462 1.00 93.81 86 GLU A CA 1
ATOM 745 C C . GLU A 1 86 ? 17.073 -6.026 -12.466 1.00 93.81 86 GLU A C 1
ATOM 747 O O . GLU A 1 86 ? 17.276 -6.876 -13.335 1.00 93.81 86 GLU A O 1
ATOM 752 N N . ARG A 1 87 ? 15.898 -5.387 -12.365 1.00 92.38 87 ARG A N 1
ATOM 753 C CA . ARG A 1 87 ? 14.745 -5.689 -13.229 1.00 92.38 87 ARG A CA 1
ATOM 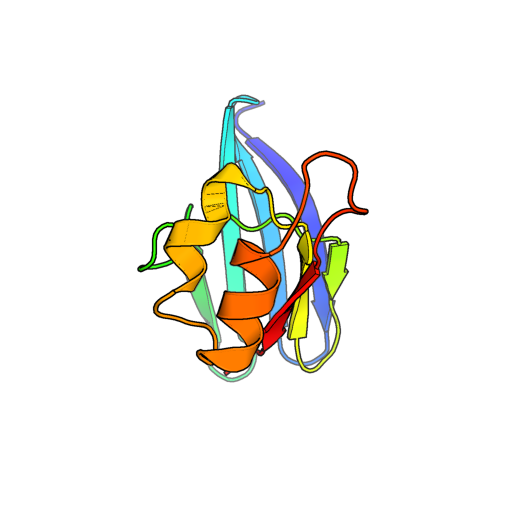754 C C . ARG A 1 87 ? 14.893 -5.109 -14.625 1.00 92.38 87 ARG A C 1
ATOM 756 O O . ARG A 1 87 ? 15.403 -4.006 -14.816 1.00 92.38 87 ARG A O 1
ATOM 763 N N . LEU A 1 88 ? 14.349 -5.836 -15.591 1.00 89.81 88 LEU A N 1
ATOM 764 C CA . LEU A 1 88 ? 14.241 -5.423 -16.984 1.00 89.81 88 LEU A CA 1
ATOM 765 C C . LEU A 1 88 ? 12.812 -4.971 -17.309 1.00 89.81 88 LEU A C 1
ATOM 767 O O . LEU A 1 88 ? 11.857 -5.303 -16.608 1.00 89.81 88 LEU A O 1
ATOM 771 N N . GLU A 1 89 ? 12.663 -4.206 -18.390 1.00 83.62 89 GLU A N 1
ATOM 772 C CA . GLU A 1 89 ? 11.367 -3.665 -18.825 1.00 83.62 89 GLU A CA 1
ATOM 773 C C . GLU A 1 89 ? 10.337 -4.768 -19.127 1.00 83.62 89 GLU A C 1
ATOM 775 O O . GLU A 1 89 ? 9.165 -4.618 -18.793 1.00 83.62 89 GLU A O 1
ATOM 780 N N . ASP A 1 90 ? 10.791 -5.904 -19.667 1.00 89.56 90 ASP A N 1
ATOM 781 C CA . ASP A 1 90 ? 9.944 -7.048 -20.032 1.00 89.56 90 ASP A CA 1
ATOM 782 C C . ASP A 1 90 ? 9.615 -7.986 -18.852 1.00 89.56 90 ASP A C 1
ATOM 784 O O . ASP A 1 90 ? 8.906 -8.984 -19.025 1.00 89.56 90 ASP A O 1
ATOM 788 N N . ASP A 1 91 ? 10.125 -7.712 -17.648 1.00 92.00 91 ASP A N 1
ATOM 789 C CA . ASP A 1 91 ? 9.844 -8.549 -16.484 1.00 92.00 91 ASP A CA 1
ATOM 790 C C . ASP A 1 91 ? 8.384 -8.409 -16.022 1.00 92.00 91 ASP A C 1
ATOM 792 O O . ASP A 1 91 ? 7.805 -7.324 -15.996 1.00 92.00 91 ASP A O 1
ATOM 796 N N . ASN A 1 92 ? 7.807 -9.510 -15.525 1.00 91.69 92 ASN A N 1
ATOM 797 C CA . ASN A 1 92 ? 6.461 -9.517 -14.932 1.00 91.69 92 ASN A CA 1
ATOM 798 C C . ASN A 1 92 ? 6.305 -8.439 -13.850 1.00 91.69 92 ASN A C 1
ATOM 800 O O . ASN A 1 92 ? 7.238 -8.300 -13.058 1.00 91.69 92 ASN A O 1
ATOM 804 N N . PRO A 1 93 ? 5.137 -7.778 -13.714 1.00 90.44 93 PRO A N 1
ATOM 805 C CA . PRO A 1 93 ? 4.917 -6.731 -12.716 1.00 90.44 93 PRO A CA 1
ATOM 806 C C . PRO A 1 93 ? 5.414 -7.104 -11.316 1.00 90.44 93 PRO A C 1
ATOM 808 O O . PRO A 1 93 ? 5.197 -8.220 -10.834 1.00 90.44 93 PRO A O 1
ATOM 811 N N . CYS A 1 94 ? 6.084 -6.158 -10.660 1.00 92.50 94 CYS A N 1
ATOM 812 C CA . CYS A 1 94 ? 6.566 -6.350 -9.301 1.00 92.50 94 CYS A CA 1
ATOM 813 C C . CYS A 1 94 ? 5.424 -6.147 -8.300 1.00 92.50 94 CYS A C 1
ATOM 815 O O . CYS A 1 94 ? 4.604 -5.241 -8.458 1.00 92.50 94 CYS A O 1
ATOM 817 N N . LEU A 1 95 ? 5.392 -6.981 -7.259 1.00 94.19 95 LEU A N 1
ATOM 818 C CA . LEU A 1 95 ? 4.455 -6.855 -6.150 1.00 94.19 95 LEU A CA 1
ATOM 819 C C . LEU A 1 95 ? 5.215 -6.583 -4.856 1.00 94.19 95 LEU A C 1
ATOM 821 O O . LEU A 1 95 ? 6.151 -7.312 -4.522 1.00 94.19 95 LEU A O 1
ATOM 825 N N . ILE A 1 96 ? 4.755 -5.596 -4.089 1.00 94.88 96 ILE A N 1
ATOM 826 C CA . ILE A 1 96 ? 5.274 -5.301 -2.748 1.00 94.88 96 ILE A CA 1
ATOM 827 C C . ILE A 1 96 ? 4.162 -5.466 -1.715 1.00 94.88 96 ILE A C 1
ATOM 829 O O . ILE A 1 96 ? 3.006 -5.105 -1.940 1.00 94.88 96 ILE A O 1
ATOM 833 N N . LYS A 1 97 ? 4.526 -6.043 -0.566 1.00 95.31 97 LYS A N 1
ATOM 834 C CA . LYS A 1 97 ? 3.643 -6.203 0.592 1.00 95.31 97 LYS A CA 1
ATOM 835 C C . LYS A 1 97 ? 3.863 -5.061 1.579 1.00 95.31 97 LYS A C 1
ATOM 837 O O . LYS A 1 97 ? 4.949 -4.924 2.138 1.00 95.31 97 LYS A O 1
ATOM 842 N N . PHE A 1 98 ? 2.810 -4.303 1.840 1.00 93.31 98 PHE A N 1
ATOM 843 C CA . PHE A 1 98 ? 2.744 -3.260 2.854 1.00 93.31 98 PHE A CA 1
ATOM 844 C C . PHE A 1 98 ? 2.091 -3.832 4.108 1.00 93.31 98 PHE A C 1
ATOM 846 O O . PHE A 1 98 ? 0.872 -3.992 4.167 1.00 93.31 98 PHE A O 1
ATOM 853 N N . TYR A 1 99 ? 2.912 -4.180 5.096 1.00 93.31 99 TYR A N 1
ATOM 854 C CA . TYR A 1 99 ? 2.438 -4.735 6.362 1.00 93.31 99 TYR A CA 1
ATOM 855 C C . TYR A 1 99 ? 1.790 -3.661 7.233 1.00 93.31 99 TYR A C 1
ATOM 857 O O . TYR A 1 99 ? 2.328 -2.559 7.381 1.00 93.31 99 TYR A O 1
ATOM 865 N N . PHE A 1 100 ? 0.652 -3.996 7.836 1.00 90.50 100 PHE A N 1
ATOM 866 C CA . PHE A 1 100 ? -0.032 -3.097 8.757 1.00 90.50 100 PHE A CA 1
ATOM 867 C C . PHE A 1 100 ? 0.700 -3.027 10.104 1.00 90.50 100 PHE A C 1
ATOM 869 O O . PHE A 1 100 ? 1.294 -4.008 10.554 1.00 90.50 100 PHE A O 1
ATOM 876 N N . LYS A 1 101 ? 0.660 -1.852 10.741 1.00 78.31 101 LYS A N 1
ATOM 877 C CA . LYS A 1 101 ? 1.234 -1.585 12.067 1.00 78.31 101 LYS A CA 1
ATOM 878 C C . LYS A 1 101 ? 0.187 -1.054 13.035 1.00 78.31 101 LYS A C 1
ATOM 880 O O . LYS A 1 101 ? -0.747 -0.335 12.599 1.00 78.31 101 LYS A O 1
#